Protein AF-A0A7K2Y4S8-F1 (afdb_monomer_lite)

Sequence (59 aa):
MAELTDEQWIKQNSRLGPDACKRRGLCGRCGGKAKLWWVFGGERGVVQCDLCRGTGKAK

Structure (mmCIF, N/CA/C/O backbone):
data_AF-A0A7K2Y4S8-F1
#
_entry.id   AF-A0A7K2Y4S8-F1
#
loop_
_atom_site.group_PDB
_atom_site.id
_atom_site.type_symbol
_atom_site.label_atom_id
_atom_site.label_alt_id
_atom_site.label_comp_id
_atom_site.label_asym_id
_atom_site.label_entity_id
_atom_site.label_seq_id
_atom_site.pdbx_PDB_ins_code
_atom_site.Cartn_x
_atom_site.Cartn_y
_atom_site.Cartn_z
_atom_site.occupancy
_atom_site.B_iso_or_equiv
_atom_site.auth_seq_id
_atom_site.auth_comp_id
_atom_site.auth_asym_id
_atom_site.auth_atom_id
_atom_site.pdbx_PDB_model_num
ATOM 1 N N . MET A 1 1 ? 4.204 13.197 -19.789 1.00 48.38 1 MET A N 1
ATOM 2 C CA . MET A 1 1 ? 4.215 12.955 -18.330 1.00 48.38 1 MET A CA 1
ATOM 3 C C . MET A 1 1 ? 5.223 11.850 -18.089 1.00 48.38 1 MET A C 1
ATOM 5 O O . MET A 1 1 ? 5.133 10.861 -18.797 1.00 48.38 1 MET A O 1
ATOM 9 N N . ALA A 1 2 ? 6.214 12.027 -17.213 1.00 60.72 2 ALA A N 1
ATOM 10 C CA . ALA A 1 2 ? 7.155 10.944 -16.927 1.00 60.72 2 ALA A CA 1
ATOM 11 C C . ALA A 1 2 ? 6.388 9.788 -16.268 1.00 60.72 2 ALA A C 1
ATOM 13 O O . ALA A 1 2 ? 5.754 9.985 -15.229 1.00 60.72 2 ALA A O 1
ATOM 14 N N . GLU A 1 3 ? 6.384 8.619 -16.900 1.00 79.00 3 GLU A N 1
ATOM 15 C CA . GLU A 1 3 ? 5.807 7.413 -16.316 1.00 79.00 3 GLU A CA 1
ATOM 16 C C . GLU A 1 3 ? 6.649 7.004 -15.104 1.00 79.00 3 GLU A C 1
ATOM 18 O O . GLU A 1 3 ? 7.877 6.965 -15.170 1.00 79.00 3 GLU A O 1
ATOM 23 N N . LEU A 1 4 ? 5.991 6.732 -13.974 1.00 84.38 4 LEU A N 1
ATOM 24 C CA . LEU A 1 4 ? 6.672 6.209 -12.788 1.00 84.38 4 LEU A CA 1
ATOM 25 C C . LEU A 1 4 ? 7.353 4.880 -13.146 1.00 84.38 4 LEU A C 1
ATOM 27 O O . LEU A 1 4 ? 6.833 4.121 -13.960 1.00 84.38 4 LEU A O 1
ATOM 31 N N . THR A 1 5 ? 8.481 4.558 -12.522 1.00 92.19 5 THR A N 1
ATOM 32 C CA . THR A 1 5 ? 9.008 3.183 -12.531 1.00 92.19 5 THR A CA 1
ATOM 33 C C . THR A 1 5 ? 8.176 2.283 -11.614 1.00 92.19 5 THR A C 1
ATOM 35 O O . THR A 1 5 ? 7.421 2.775 -10.773 1.00 92.19 5 THR A O 1
ATOM 38 N N . ASP A 1 6 ? 8.329 0.960 -11.717 1.00 91.38 6 ASP A N 1
ATOM 39 C CA . ASP A 1 6 ? 7.630 0.012 -10.834 1.00 91.38 6 ASP A CA 1
ATOM 40 C C . ASP A 1 6 ? 7.968 0.261 -9.359 1.00 91.38 6 ASP A C 1
ATOM 42 O O . ASP A 1 6 ? 7.096 0.265 -8.491 1.00 91.38 6 ASP A O 1
ATOM 46 N N . GLU A 1 7 ? 9.230 0.576 -9.068 1.00 90.19 7 GLU A N 1
ATOM 47 C CA . GLU A 1 7 ? 9.647 0.975 -7.727 1.00 90.19 7 GLU A CA 1
ATOM 48 C C . GLU A 1 7 ? 8.949 2.248 -7.252 1.00 90.19 7 GLU A C 1
ATOM 50 O O . GLU A 1 7 ? 8.500 2.328 -6.107 1.00 90.19 7 GLU A O 1
ATOM 55 N N . GLN A 1 8 ? 8.875 3.269 -8.107 1.00 92.38 8 GLN A N 1
ATOM 56 C CA . GLN A 1 8 ? 8.191 4.514 -7.768 1.00 92.38 8 GLN A CA 1
ATOM 57 C C . GLN A 1 8 ? 6.685 4.285 -7.592 1.00 92.38 8 GLN A C 1
ATOM 59 O O . GLN A 1 8 ? 6.074 4.895 -6.714 1.00 92.38 8 GLN A O 1
ATOM 64 N N . TRP A 1 9 ? 6.106 3.354 -8.352 1.00 93.44 9 TRP A N 1
ATOM 65 C CA . TRP A 1 9 ? 4.719 2.939 -8.211 1.00 93.44 9 TRP A CA 1
ATOM 66 C C . TRP A 1 9 ? 4.456 2.295 -6.847 1.00 93.44 9 TRP A C 1
ATOM 68 O O . TRP A 1 9 ? 3.559 2.736 -6.127 1.00 93.44 9 TRP A O 1
ATOM 78 N N . ILE A 1 10 ? 5.272 1.313 -6.450 1.00 93.12 10 ILE A N 1
ATOM 79 C CA . ILE A 1 10 ? 5.138 0.599 -5.169 1.00 93.12 10 ILE A CA 1
ATOM 80 C C . ILE A 1 10 ? 5.428 1.523 -3.980 1.00 93.12 10 ILE A C 1
ATOM 82 O O . ILE A 1 10 ? 4.802 1.373 -2.927 1.00 93.12 10 ILE A O 1
ATOM 86 N N . LYS A 1 11 ? 6.314 2.520 -4.137 1.00 94.00 11 LYS A N 1
ATOM 87 C CA . LYS A 1 11 ? 6.630 3.526 -3.101 1.00 94.00 11 LYS A CA 1
ATOM 88 C C . LYS A 1 11 ? 5.425 4.375 -2.668 1.00 94.00 11 LYS A C 1
ATOM 90 O O . LYS A 1 11 ? 5.531 5.070 -1.660 1.00 94.00 11 LYS A O 1
ATOM 95 N N . GLN A 1 12 ? 4.288 4.297 -3.365 1.00 92.94 12 GLN A N 1
ATOM 96 C CA . GLN A 1 12 ? 3.020 4.897 -2.932 1.00 92.94 12 GLN A CA 1
ATOM 97 C C . GLN A 1 12 ? 2.405 4.192 -1.710 1.00 92.94 12 GLN A C 1
ATOM 99 O O . GLN A 1 12 ? 1.664 4.823 -0.945 1.00 92.94 12 GLN A O 1
ATOM 104 N N . ASN A 1 13 ? 2.723 2.910 -1.494 1.00 93.94 13 ASN A N 1
ATOM 105 C CA . ASN A 1 13 ? 2.289 2.182 -0.305 1.00 93.94 13 ASN A CA 1
ATOM 106 C C . ASN A 1 13 ? 2.906 2.770 0.966 1.00 93.94 13 ASN A C 1
ATOM 108 O O . ASN A 1 13 ? 4.012 3.316 0.971 1.00 93.94 13 ASN A O 1
ATOM 112 N N . SER A 1 14 ? 2.179 2.636 2.075 1.00 92.25 14 SER A N 1
ATOM 113 C CA . SER A 1 14 ? 2.684 3.091 3.363 1.00 92.25 14 SER A CA 1
ATOM 114 C C . SER A 1 14 ? 3.920 2.295 3.775 1.00 92.25 14 SER A C 1
ATOM 116 O O . SER A 1 14 ? 3.930 1.070 3.713 1.00 92.25 14 SER A O 1
ATOM 118 N N . ARG A 1 15 ? 4.948 3.007 4.244 1.00 92.81 15 ARG A N 1
ATOM 119 C CA . ARG A 1 15 ? 6.136 2.413 4.880 1.00 92.81 15 ARG A CA 1
ATOM 120 C C . ARG A 1 15 ? 5.951 2.196 6.383 1.00 92.81 15 ARG A C 1
ATOM 122 O O . ARG A 1 15 ? 6.895 1.823 7.072 1.00 92.81 15 ARG A O 1
ATOM 129 N N . LEU A 1 16 ? 4.771 2.515 6.918 1.00 92.50 16 LEU A N 1
ATOM 130 C CA . LEU A 1 16 ? 4.501 2.360 8.340 1.00 92.50 16 LEU A CA 1
ATOM 131 C C . LEU A 1 16 ? 4.349 0.879 8.676 1.00 92.50 16 LEU A C 1
ATOM 133 O O . LEU A 1 16 ? 3.539 0.178 8.076 1.00 92.50 16 LEU A O 1
ATOM 137 N N . GLY A 1 17 ? 5.099 0.436 9.683 1.00 89.81 17 GLY A N 1
ATOM 138 C CA . GLY A 1 17 ? 4.875 -0.863 10.300 1.00 89.81 17 GLY A CA 1
ATOM 139 C C . GLY A 1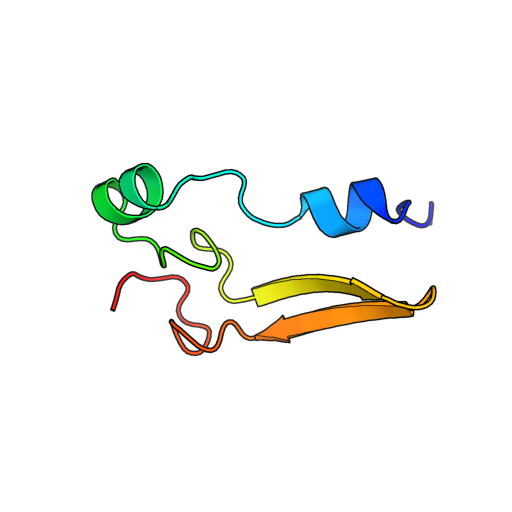 17 ? 3.545 -0.915 11.068 1.00 89.81 1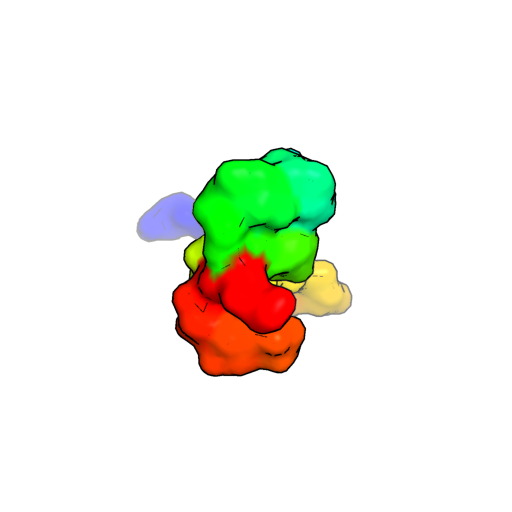7 GLY A C 1
ATOM 140 O O . GLY A 1 17 ? 2.996 0.131 11.438 1.00 89.81 17 GLY A O 1
ATOM 141 N N . PRO A 1 18 ? 3.041 -2.124 11.361 1.00 88.44 18 PRO A N 1
ATOM 142 C CA . PRO A 1 18 ? 1.748 -2.328 12.013 1.00 88.44 18 PRO A CA 1
ATOM 143 C C . PRO A 1 18 ? 1.626 -1.606 13.365 1.00 88.44 18 PRO A C 1
ATOM 145 O O . PRO A 1 18 ? 0.602 -0.970 13.612 1.00 88.44 18 PRO A O 1
ATOM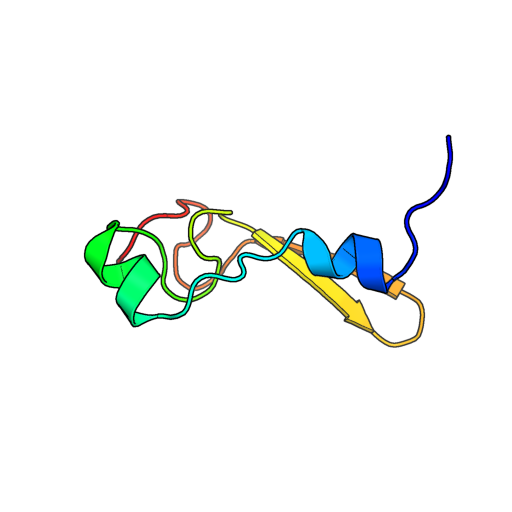 148 N N . ASP A 1 19 ? 2.671 -1.588 14.200 1.00 91.62 19 ASP A N 1
ATOM 149 C CA . ASP A 1 19 ? 2.663 -0.853 15.477 1.00 91.62 19 ASP A CA 1
ATOM 150 C C . ASP A 1 19 ? 2.551 0.663 15.300 1.00 91.62 19 ASP A C 1
ATOM 152 O O . ASP A 1 19 ? 1.838 1.345 16.042 1.00 91.62 19 ASP A O 1
ATOM 156 N N . ALA A 1 20 ? 3.229 1.217 14.293 1.00 93.81 20 ALA A N 1
ATOM 157 C CA . ALA A 1 20 ? 3.130 2.637 13.980 1.00 93.81 20 ALA A CA 1
ATOM 158 C C . ALA A 1 20 ? 1.728 2.993 13.467 1.00 93.81 20 ALA A C 1
ATOM 160 O O . ALA A 1 20 ? 1.197 4.039 13.838 1.00 93.81 20 ALA A O 1
ATOM 161 N N . CYS A 1 21 ? 1.113 2.116 12.670 1.00 93.75 21 CYS A N 1
ATOM 162 C CA . CYS A 1 21 ? -0.275 2.260 12.242 1.00 93.75 21 CYS A CA 1
ATOM 163 C C . CYS A 1 21 ? -1.238 2.214 13.434 1.00 93.75 21 CYS A C 1
ATOM 165 O O . CYS A 1 21 ? -2.066 3.114 13.569 1.00 93.75 21 CYS A O 1
ATOM 167 N N . LYS A 1 22 ? -1.071 1.244 14.342 1.00 92.00 22 LYS A N 1
ATOM 168 C CA . LYS A 1 22 ? -1.890 1.096 15.553 1.00 92.00 22 LYS A CA 1
ATOM 169 C C . LYS A 1 22 ? -1.832 2.343 16.434 1.00 92.00 22 LYS A C 1
ATOM 171 O O . LYS A 1 22 ? -2.875 2.888 16.780 1.00 92.00 22 LYS A O 1
ATOM 176 N N . ARG A 1 23 ? -0.628 2.859 16.717 1.00 94.31 23 ARG A N 1
ATOM 177 C CA . ARG A 1 23 ? -0.442 4.102 17.495 1.00 94.31 23 ARG A CA 1
ATOM 178 C C . ARG A 1 23 ? -1.093 5.329 16.853 1.00 94.31 23 ARG A C 1
ATOM 180 O O . ARG A 1 23 ? -1.415 6.277 17.556 1.00 94.31 23 ARG A O 1
ATOM 187 N N . ARG A 1 24 ? -1.265 5.327 15.529 1.00 93.56 24 ARG A N 1
ATOM 188 C CA . ARG A 1 24 ? -1.842 6.439 14.757 1.00 93.56 24 ARG A CA 1
ATOM 189 C C . ARG A 1 24 ? -3.325 6.239 14.414 1.00 93.56 24 ARG A C 1
ATOM 191 O O . ARG A 1 24 ? -3.879 7.060 13.693 1.00 93.56 24 ARG A O 1
ATOM 198 N N . GLY A 1 25 ? -3.958 5.149 14.864 1.00 93.25 25 GLY A N 1
ATOM 199 C CA . GLY A 1 25 ? -5.339 4.811 14.489 1.00 93.25 25 GLY A CA 1
ATOM 200 C C . GLY A 1 25 ? -5.521 4.521 12.992 1.00 93.25 25 GLY A C 1
ATOM 201 O O . GLY A 1 25 ? -6.624 4.636 12.454 1.00 93.25 25 GLY A O 1
ATOM 202 N N . LEU A 1 26 ? -4.439 4.165 12.297 1.00 95.62 26 LEU A N 1
ATOM 203 C CA . LEU A 1 26 ? -4.438 3.863 10.870 1.00 95.62 26 LEU A CA 1
ATOM 204 C C . LEU A 1 26 ? -4.595 2.363 10.640 1.00 95.62 26 LEU A C 1
ATOM 206 O O . LEU A 1 26 ? -4.173 1.534 11.445 1.00 95.62 26 LEU A O 1
ATOM 210 N N . CYS A 1 27 ? -5.153 2.010 9.486 1.00 95.56 27 CYS A N 1
ATOM 211 C CA . CYS A 1 27 ? -5.232 0.627 9.036 1.00 95.56 27 CYS A CA 1
ATOM 212 C C . CYS A 1 27 ? -3.830 0.007 8.987 1.00 95.56 27 CYS A C 1
ATOM 214 O O . CYS A 1 27 ? -2.973 0.499 8.257 1.00 95.56 27 CYS A O 1
ATOM 216 N N . GLY A 1 28 ? -3.611 -1.101 9.701 1.00 91.31 28 GLY A N 1
ATOM 217 C CA . GLY A 1 28 ? -2.315 -1.790 9.743 1.00 91.31 28 GLY A CA 1
ATOM 218 C C . GLY A 1 28 ? -1.826 -2.316 8.390 1.00 91.31 28 GLY A C 1
ATOM 219 O O . GLY A 1 28 ? -0.631 -2.523 8.228 1.00 91.31 28 GLY A O 1
ATOM 220 N N . ARG A 1 29 ? -2.728 -2.488 7.412 1.00 91.62 29 ARG A N 1
ATOM 221 C CA . ARG A 1 29 ? -2.404 -3.021 6.079 1.00 91.62 29 ARG A CA 1
ATOM 222 C C . ARG A 1 29 ? -2.057 -1.944 5.054 1.00 91.62 29 ARG A C 1
ATOM 224 O O . ARG A 1 29 ? -1.030 -2.035 4.401 1.00 91.62 29 ARG A O 1
ATOM 231 N N . CYS A 1 30 ? -2.911 -0.933 4.884 1.00 94.69 30 CYS A N 1
ATOM 232 C CA . CYS A 1 30 ? -2.652 0.155 3.925 1.00 94.69 30 CYS A CA 1
ATOM 233 C C . CYS A 1 30 ? -1.969 1.375 4.558 1.00 94.69 30 CYS A C 1
ATOM 235 O O . CYS A 1 30 ? -1.713 2.363 3.871 1.00 94.69 30 CYS A O 1
ATOM 237 N N . GLY A 1 31 ? -1.736 1.349 5.873 1.00 94.31 31 GLY A N 1
ATOM 238 C CA . GLY A 1 31 ? -1.129 2.433 6.639 1.00 94.31 31 GLY A CA 1
ATOM 239 C C . GLY A 1 31 ? -1.782 3.791 6.412 1.00 94.31 31 GLY A C 1
ATOM 240 O O . GLY A 1 31 ? -1.074 4.779 6.228 1.00 94.31 31 GLY A O 1
ATOM 241 N N . GLY A 1 32 ? -3.118 3.832 6.372 1.00 94.31 32 GLY A N 1
ATOM 242 C CA . GLY A 1 32 ? -3.884 5.068 6.176 1.00 94.31 32 GLY A CA 1
ATOM 243 C C . GLY A 1 32 ? -4.322 5.357 4.744 1.00 94.31 32 GLY A C 1
ATOM 244 O O . GLY A 1 32 ? -5.161 6.223 4.534 1.00 94.31 32 GLY A O 1
ATOM 245 N N . LYS A 1 33 ? -3.792 4.644 3.746 1.00 94.25 33 LYS A N 1
ATOM 246 C CA . LYS A 1 33 ? -3.966 5.014 2.332 1.00 94.25 33 LYS A CA 1
ATOM 247 C C . LYS A 1 33 ? -5.286 4.582 1.698 1.00 94.25 33 LYS A C 1
ATOM 249 O O . LYS A 1 33 ? -5.545 4.965 0.562 1.00 94.25 33 LYS A O 1
ATOM 254 N N . ALA A 1 34 ? -6.079 3.750 2.375 1.00 95.19 34 ALA A N 1
ATOM 255 C CA . ALA A 1 34 ? -7.320 3.142 1.872 1.00 95.19 34 ALA A CA 1
ATOM 256 C C . ALA A 1 34 ? -7.181 2.244 0.621 1.00 95.19 34 ALA A C 1
ATOM 258 O O . ALA A 1 34 ? -8.111 1.507 0.292 1.00 95.19 34 ALA A O 1
ATOM 259 N N . LYS A 1 35 ? -6.026 2.253 -0.045 1.00 96.31 35 LYS A N 1
ATOM 260 C CA . LYS A 1 35 ? -5.701 1.509 -1.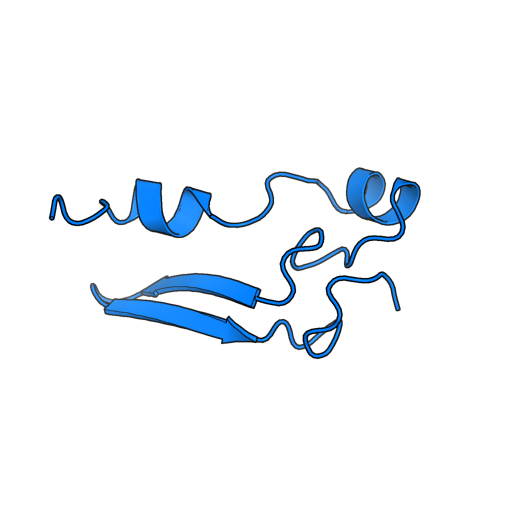261 1.00 96.31 35 LYS A CA 1
ATOM 261 C C . LYS A 1 35 ? -4.298 0.906 -1.155 1.00 96.31 35 LYS A C 1
ATOM 263 O O . LYS A 1 35 ? -3.519 1.305 -0.287 1.00 96.31 35 LYS A O 1
ATOM 268 N N . LEU A 1 36 ? -4.012 -0.058 -2.020 1.00 95.38 36 LEU A N 1
ATOM 269 C CA . LEU A 1 36 ? -2.724 -0.730 -2.157 1.00 95.38 36 LEU A CA 1
ATOM 270 C C . LEU A 1 36 ? -2.302 -0.694 -3.623 1.00 95.38 36 LEU A C 1
ATOM 272 O O . LEU A 1 36 ? -3.093 -1.036 -4.503 1.00 95.38 36 LEU A O 1
ATOM 276 N N . TRP A 1 37 ? -1.062 -0.289 -3.862 1.00 95.88 37 TRP A N 1
ATOM 277 C CA . TRP A 1 37 ? -0.449 -0.249 -5.184 1.00 95.88 37 TRP A CA 1
ATOM 278 C C . TRP A 1 37 ? 0.368 -1.516 -5.369 1.00 95.88 37 TRP A C 1
ATOM 280 O O . TRP A 1 37 ? 1.195 -1.847 -4.521 1.00 95.88 37 TRP A O 1
ATOM 290 N N . TRP A 1 38 ? 0.141 -2.234 -6.457 1.00 94.50 38 TRP A N 1
ATOM 291 C CA . TRP A 1 38 ? 0.844 -3.479 -6.738 1.00 94.50 38 TRP A CA 1
ATOM 292 C C . TRP A 1 38 ? 1.432 -3.457 -8.142 1.00 94.50 38 TRP A C 1
ATOM 294 O O . TRP A 1 38 ? 0.977 -2.705 -9.008 1.00 94.50 38 TRP A O 1
ATOM 304 N N . VAL A 1 39 ? 2.460 -4.282 -8.321 1.00 94.94 39 VAL A N 1
ATOM 305 C CA . VAL A 1 39 ? 3.063 -4.605 -9.612 1.00 94.94 39 VAL A CA 1
ATOM 306 C C . VAL A 1 39 ? 3.192 -6.119 -9.676 1.00 94.94 39 VAL A C 1
ATOM 308 O O . VAL A 1 39 ? 3.695 -6.725 -8.729 1.00 94.94 39 VAL A O 1
ATOM 311 N N . PHE A 1 40 ? 2.704 -6.730 -10.747 1.00 93.62 40 PHE A N 1
ATOM 312 C CA . PHE A 1 40 ? 2.790 -8.171 -10.965 1.00 93.62 40 PHE A CA 1
ATOM 313 C C . PHE A 1 40 ? 2.768 -8.459 -12.466 1.00 93.62 40 PHE A C 1
ATOM 315 O O . PHE A 1 40 ? 1.953 -7.889 -13.179 1.00 93.62 40 PHE A O 1
ATOM 322 N N . GLY A 1 41 ? 3.675 -9.310 -12.957 1.00 90.62 41 GLY A N 1
ATOM 323 C CA . GLY A 1 41 ? 3.697 -9.711 -14.372 1.00 90.62 41 GLY A CA 1
ATOM 324 C C . GLY A 1 41 ? 3.922 -8.574 -15.381 1.00 90.62 41 GLY A C 1
ATOM 325 O O . GLY A 1 41 ? 3.525 -8.710 -16.530 1.00 90.62 41 GLY A O 1
ATOM 326 N N . GLY A 1 42 ? 4.528 -7.453 -14.970 1.00 89.31 42 GLY A N 1
ATOM 327 C CA . GLY A 1 42 ? 4.673 -6.253 -15.810 1.00 89.31 42 GLY A CA 1
ATOM 328 C C . GLY A 1 42 ? 3.441 -5.341 -15.822 1.00 89.31 42 GLY A C 1
ATOM 329 O O . GLY A 1 42 ? 3.464 -4.282 -16.443 1.00 89.31 42 GLY A O 1
ATOM 330 N N . GLU A 1 43 ? 2.384 -5.708 -15.098 1.00 92.75 43 GLU A N 1
ATOM 331 C CA . GLU A 1 43 ? 1.195 -4.886 -14.918 1.00 92.75 43 GLU A CA 1
ATOM 332 C C . GLU A 1 43 ? 1.242 -4.135 -13.591 1.00 92.75 43 GLU A C 1
ATOM 334 O O . GLU A 1 43 ? 1.807 -4.597 -12.595 1.00 92.75 43 GLU A O 1
ATOM 339 N N . ARG A 1 44 ? 0.598 -2.968 -13.572 1.00 95.12 44 ARG A N 1
ATOM 340 C CA . ARG A 1 44 ? 0.441 -2.132 -12.385 1.00 95.12 44 ARG A CA 1
ATOM 341 C C . ARG A 1 44 ? -1.028 -1.969 -12.077 1.00 95.12 44 ARG A C 1
ATOM 343 O O . ARG A 1 44 ? -1.822 -1.668 -12.964 1.00 95.12 44 ARG A O 1
ATOM 350 N N . GLY A 1 45 ? -1.374 -2.062 -10.803 1.00 94.75 45 GLY A N 1
ATOM 351 C CA . GLY A 1 45 ? -2.745 -1.840 -10.382 1.00 94.75 45 GLY A CA 1
ATOM 352 C C . GLY A 1 45 ? -2.861 -1.191 -9.020 1.00 94.75 45 GLY A C 1
ATOM 353 O O . GLY A 1 45 ? -1.896 -1.047 -8.261 1.00 94.75 45 GLY A O 1
ATOM 354 N N . VAL A 1 46 ? -4.093 -0.788 -8.731 1.00 96.25 46 VAL A N 1
ATOM 355 C CA . VAL A 1 46 ? -4.506 -0.263 -7.436 1.00 96.25 46 VAL A CA 1
ATOM 356 C C . VAL A 1 46 ? -5.729 -1.042 -6.994 1.00 96.25 46 VAL A C 1
ATOM 358 O O . VAL A 1 46 ? -6.726 -1.088 -7.708 1.00 96.25 46 VAL A O 1
ATOM 361 N N . VAL A 1 47 ? -5.669 -1.629 -5.804 1.00 95.62 47 VAL A N 1
ATOM 362 C CA . VAL A 1 47 ? -6.829 -2.277 -5.183 1.00 95.62 47 VAL A CA 1
ATOM 363 C C . VAL A 1 47 ? -7.234 -1.531 -3.928 1.00 95.62 47 VAL A C 1
ATOM 365 O O . VAL A 1 47 ? -6.401 -0.969 -3.213 1.00 95.62 47 VAL A O 1
ATOM 368 N N . GLN A 1 48 ? -8.532 -1.518 -3.642 1.00 96.50 48 GLN A N 1
ATOM 369 C CA . GLN A 1 48 ? -9.024 -1.035 -2.361 1.00 96.50 48 GLN A CA 1
ATOM 370 C C . GLN A 1 48 ? -8.494 -1.931 -1.239 1.00 96.50 48 GLN A C 1
ATOM 372 O O . GLN A 1 48 ? -8.455 -3.152 -1.364 1.00 96.50 48 GLN A O 1
ATOM 377 N N . CYS A 1 49 ? -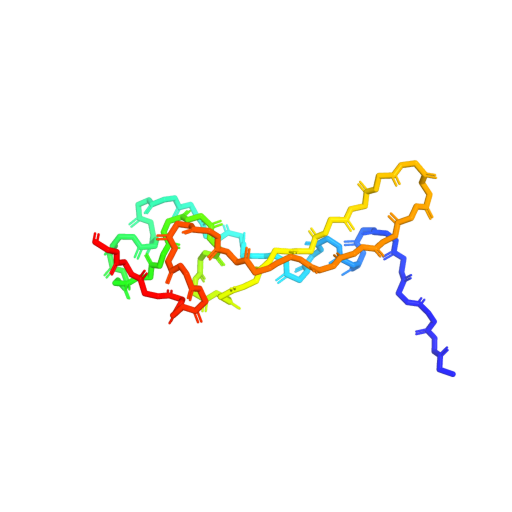8.101 -1.323 -0.120 1.00 94.75 49 CYS A N 1
ATOM 378 C CA . CYS A 1 49 ? -7.725 -2.085 1.058 1.00 94.75 49 CYS A CA 1
ATOM 379 C C . CYS A 1 49 ? -8.965 -2.785 1.617 1.00 94.75 49 CYS A C 1
ATOM 381 O O . CYS A 1 49 ? -9.908 -2.141 2.077 1.00 94.75 49 CYS A O 1
ATOM 383 N N . ASP A 1 50 ? -8.934 -4.107 1.585 1.00 93.62 50 ASP A N 1
ATOM 384 C CA . ASP A 1 50 ? -9.950 -5.016 2.105 1.00 93.62 50 ASP A CA 1
ATOM 385 C C . ASP A 1 50 ? -10.083 -4.952 3.636 1.00 93.62 50 ASP A C 1
ATOM 387 O O . ASP A 1 50 ? -11.200 -4.970 4.151 1.00 93.62 50 ASP A O 1
ATOM 391 N N . LEU A 1 51 ? -8.970 -4.779 4.363 1.00 91.94 51 LEU A N 1
ATOM 392 C CA . LEU A 1 51 ? -8.956 -4.746 5.830 1.00 91.94 51 LEU A CA 1
ATOM 393 C C . LEU A 1 51 ? -9.787 -3.577 6.372 1.00 91.94 51 LEU A C 1
ATOM 395 O O . LEU A 1 51 ? -10.671 -3.752 7.209 1.00 91.94 51 LEU A O 1
ATOM 399 N N . CYS A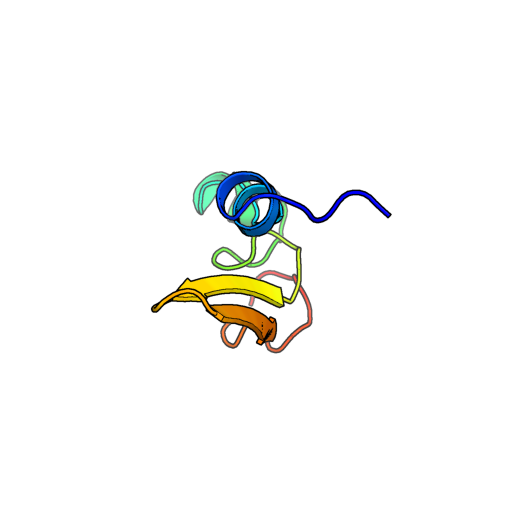 1 52 ? -9.536 -2.372 5.860 1.00 93.56 52 CYS A N 1
ATOM 400 C CA . CYS A 1 52 ? -10.270 -1.177 6.271 1.00 93.56 52 CYS A CA 1
ATOM 401 C C . CYS A 1 52 ? -11.444 -0.844 5.345 1.00 93.56 52 CYS A C 1
ATOM 403 O O . CYS A 1 52 ? -12.093 0.180 5.550 1.00 93.56 52 CYS A O 1
ATOM 405 N N . ARG A 1 53 ? -11.713 -1.669 4.323 1.00 92.94 53 ARG A N 1
ATOM 406 C CA . ARG A 1 53 ? -12.728 -1.436 3.281 1.00 92.94 53 ARG A CA 1
ATOM 407 C C . ARG A 1 53 ? -12.693 -0.008 2.720 1.00 92.94 53 ARG A C 1
ATOM 409 O O . ARG A 1 53 ? -13.725 0.631 2.575 1.00 92.94 53 ARG A O 1
ATOM 416 N N . GLY A 1 54 ? -11.497 0.503 2.440 1.00 92.88 54 GLY A N 1
ATOM 417 C CA . GLY A 1 54 ? -11.326 1.845 1.875 1.00 92.88 54 GLY A CA 1
ATOM 418 C C . GLY A 1 54 ? -11.436 3.012 2.867 1.00 92.88 54 GLY A C 1
ATOM 419 O O . GLY A 1 54 ? -11.366 4.160 2.450 1.00 92.88 54 GLY A O 1
ATOM 420 N N . THR A 1 55 ? -11.550 2.765 4.175 1.00 93.12 55 THR A N 1
ATOM 421 C CA . THR A 1 55 ? -11.614 3.857 5.172 1.00 93.12 55 THR A CA 1
ATOM 422 C C . THR A 1 55 ? -10.243 4.401 5.575 1.00 93.12 55 THR A C 1
ATOM 424 O O . THR A 1 55 ? -10.146 5.490 6.130 1.00 93.12 55 THR A O 1
ATOM 427 N N . GLY A 1 56 ? -9.170 3.632 5.362 1.00 91.88 56 GLY A N 1
ATOM 428 C CA . GLY A 1 56 ? -7.817 3.974 5.819 1.00 91.88 56 GLY A CA 1
ATOM 429 C C . GLY A 1 56 ? -7.609 3.877 7.338 1.00 91.88 56 GLY A C 1
ATOM 430 O O . GLY A 1 56 ? -6.471 3.939 7.796 1.00 91.88 56 GLY A O 1
ATOM 431 N N . LYS A 1 57 ? -8.661 3.655 8.130 1.00 91.31 57 LYS A N 1
ATOM 432 C CA . LYS A 1 57 ? -8.600 3.637 9.597 1.00 91.31 57 LYS A CA 1
ATOM 433 C C . LYS A 1 57 ? -8.385 2.232 10.152 1.00 91.31 57 LYS A C 1
ATOM 435 O O . LYS A 1 57 ? -8.636 1.239 9.464 1.00 91.31 57 LYS A O 1
ATOM 440 N N . ALA A 1 58 ? -7.880 2.167 11.381 1.00 84.44 58 ALA A N 1
ATOM 441 C CA . ALA A 1 58 ? -7.885 0.931 12.151 1.00 84.44 58 ALA A CA 1
ATOM 442 C C . ALA A 1 58 ? -9.335 0.443 12.313 1.00 84.44 58 ALA A C 1
ATOM 444 O O . ALA A 1 58 ? -10.244 1.258 12.483 1.00 84.44 58 ALA A O 1
ATOM 445 N N . LYS A 1 59 ? -9.529 -0.870 12.191 1.00 70.38 59 LYS A N 1
ATOM 446 C CA . LYS A 1 59 ? -10.780 -1.542 12.535 1.00 70.38 59 LYS A CA 1
ATOM 447 C C . LYS A 1 59 ? -10.686 -2.114 13.936 1.00 70.38 59 LYS A C 1
ATOM 449 O O . LYS A 1 59 ? -9.550 -2.470 14.324 1.00 70.38 59 LYS A O 1
#

Foldseek 3Di:
DDDDDQVRQQVQADPDAQVSLVVVQFDRGRSQQQWGWDDDPNDIDIDGDPCCNSRRGHD

Secondary structure (DSSP, 8-state):
-PPPPHHHHHTTS----HHHHHHTTB-TTTTT-SEEEEEETTEEEEEE-TTTTT--B--

pLDDT: mean 91.07, std 8.08, range [48.38, 96.5]

Radius of gyration: 12.28 Å; chains: 1; bounding box: 22×23×36 Å